Protein AF-A0A164FRH5-F1 (afdb_monomer_lite)

Secondary structure (DSSP, 8-state):
---EEEEEEEESSPPPHHHHHHHHHHHHHHHHHH-TT-EEEEEEEGGGTEEEEEEES-SSSSSPPEEEEEEEEHHHHHHHHHHHHHHHHHHHTSS---

Structure (mmCIF, N/CA/C/O backbone):
data_AF-A0A164FRH5-F1
#
_entry.id   AF-A0A164FRH5-F1
#
loop_
_atom_site.group_PDB
_atom_site.id
_atom_site.type_symbol
_atom_site.label_atom_id
_atom_site.label_alt_id
_atom_site.label_comp_id
_atom_site.label_asym_id
_atom_site.label_entity_id
_atom_site.label_seq_id
_atom_site.pdbx_PDB_ins_code
_atom_site.Cartn_x
_atom_site.Cartn_y
_atom_site.Cartn_z
_atom_site.occupancy
_atom_site.B_iso_or_equiv
_atom_site.auth_seq_id
_atom_site.auth_comp_id
_atom_site.auth_asym_id
_atom_site.auth_atom_id
_atom_site.pdbx_PDB_model_num
ATOM 1 N N . ASP A 1 1 ? -5.640 19.553 -15.689 1.00 61.84 1 ASP A N 1
ATOM 2 C CA . ASP A 1 1 ? -5.529 18.086 -15.585 1.00 61.84 1 ASP A CA 1
ATOM 3 C C . ASP A 1 1 ? -5.461 17.643 -14.141 1.00 61.84 1 ASP A C 1
ATOM 5 O O . ASP A 1 1 ? -4.540 18.046 -13.434 1.00 61.84 1 ASP A O 1
ATOM 9 N N . ASP A 1 2 ? -6.421 16.825 -13.715 1.00 75.50 2 ASP A N 1
ATOM 10 C CA . ASP A 1 2 ? -6.362 16.126 -12.433 1.00 75.50 2 ASP A CA 1
ATOM 11 C C . ASP A 1 2 ? -5.344 14.988 -12.515 1.00 75.50 2 ASP A C 1
ATOM 13 O O . ASP A 1 2 ? -5.474 14.068 -13.318 1.00 75.50 2 ASP A O 1
ATOM 17 N N . ARG A 1 3 ? -4.305 15.064 -11.682 1.00 81.25 3 ARG A N 1
ATOM 18 C CA . ARG A 1 3 ? -3.221 14.066 -11.622 1.00 81.25 3 ARG A CA 1
ATOM 19 C C . ARG A 1 3 ? -3.227 13.256 -10.330 1.00 81.25 3 ARG A C 1
ATOM 21 O O . ARG A 1 3 ? -2.349 12.427 -10.125 1.00 81.25 3 ARG A O 1
ATOM 28 N N . ASN A 1 4 ? -4.198 13.512 -9.456 1.00 86.19 4 ASN A N 1
ATOM 29 C CA . ASN A 1 4 ? -4.345 12.837 -8.175 1.00 86.19 4 ASN A CA 1
ATOM 30 C C . ASN A 1 4 ? -5.403 11.744 -8.306 1.00 86.19 4 ASN A C 1
ATOM 32 O O . ASN A 1 4 ? -6.574 12.031 -8.536 1.00 86.19 4 ASN A O 1
ATOM 36 N N . VAL A 1 5 ? -4.992 10.495 -8.131 1.00 89.62 5 VAL A N 1
ATOM 37 C CA . VAL A 1 5 ? -5.876 9.330 -8.119 1.00 89.62 5 VAL A CA 1
ATOM 38 C C . VAL A 1 5 ? -5.968 8.813 -6.692 1.00 89.62 5 VAL A C 1
ATOM 40 O O . VAL A 1 5 ? -4.949 8.668 -6.017 1.00 89.62 5 VAL A O 1
ATOM 43 N N . GLN A 1 6 ? -7.178 8.504 -6.229 1.00 92.25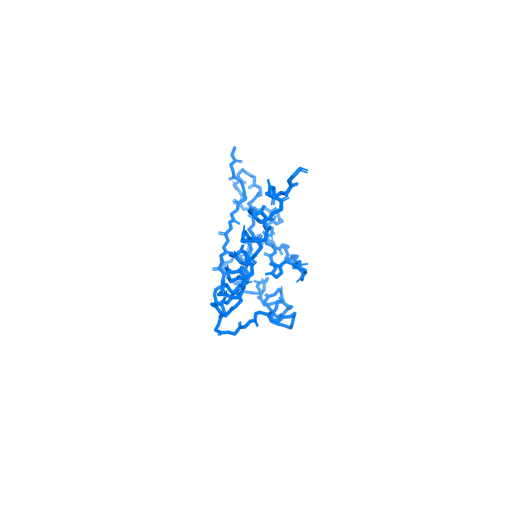 6 GLN A N 1
ATOM 44 C CA . GLN A 1 6 ? -7.395 7.917 -4.911 1.00 92.25 6 GLN A CA 1
ATOM 45 C C . GLN A 1 6 ? -7.890 6.476 -5.030 1.00 92.25 6 GLN A C 1
ATOM 47 O O . GLN A 1 6 ? -8.907 6.206 -5.664 1.00 92.25 6 GLN A O 1
ATOM 52 N N . LEU A 1 7 ? -7.185 5.553 -4.379 1.00 93.19 7 LEU A N 1
ATOM 53 C CA . LEU A 1 7 ? -7.617 4.177 -4.172 1.00 93.19 7 LEU A CA 1
ATOM 54 C C . LEU A 1 7 ? -7.926 3.957 -2.697 1.00 93.19 7 LEU A C 1
ATOM 56 O O . LEU A 1 7 ? -7.209 4.431 -1.817 1.00 93.19 7 LEU A O 1
ATOM 60 N N . VAL A 1 8 ? -8.978 3.190 -2.428 1.00 91.44 8 VAL A N 1
ATOM 61 C CA . VAL A 1 8 ? -9.361 2.797 -1.072 1.00 91.44 8 VAL A CA 1
ATOM 62 C C . VAL A 1 8 ? -9.266 1.285 -0.967 1.00 91.44 8 VAL A C 1
ATOM 64 O O . VAL A 1 8 ? -9.984 0.559 -1.651 1.00 91.44 8 VAL A O 1
ATOM 67 N N . VAL A 1 9 ? -8.374 0.812 -0.102 1.00 90.69 9 VAL A N 1
ATOM 68 C CA . VAL A 1 9 ? -8.191 -0.611 0.180 1.00 90.69 9 VAL A CA 1
ATOM 69 C C . VAL A 1 9 ? -8.987 -0.964 1.420 1.00 90.69 9 VAL A C 1
ATOM 71 O O . VAL A 1 9 ? -8.819 -0.351 2.476 1.00 90.69 9 VAL A O 1
ATOM 74 N N . LEU A 1 10 ? -9.844 -1.973 1.282 1.00 90.00 10 LEU A N 1
ATOM 75 C CA . LEU A 1 10 ? -10.652 -2.481 2.376 1.00 90.00 10 LEU A CA 1
ATOM 76 C C . LEU A 1 10 ? -9.990 -3.665 3.056 1.00 90.00 10 LEU A C 1
ATOM 78 O O . LEU A 1 10 ? -9.893 -4.756 2.502 1.00 90.00 10 LEU A O 1
ATOM 82 N N . CYS A 1 11 ? -9.556 -3.429 4.284 1.00 87.56 11 CYS A N 1
ATOM 83 C CA . CYS A 1 11 ? -9.020 -4.427 5.183 1.00 87.56 11 CYS A CA 1
ATOM 84 C C . CYS A 1 11 ? -10.162 -5.089 5.968 1.00 87.56 11 CYS A C 1
ATOM 86 O O . CYS A 1 11 ? -11.120 -4.432 6.387 1.00 87.56 11 CYS A O 1
ATOM 88 N N . SER A 1 12 ? -10.043 -6.396 6.201 1.00 86.25 12 SER A N 1
ATOM 89 C CA . SER A 1 12 ? -10.962 -7.156 7.060 1.00 86.25 12 SER A CA 1
ATOM 90 C C . SER A 1 12 ? -10.862 -6.755 8.536 1.00 86.25 12 SER A C 1
ATOM 92 O O . SER A 1 12 ? -11.831 -6.886 9.276 1.00 86.25 12 SER A O 1
ATOM 94 N N . GLN A 1 13 ? -9.706 -6.238 8.954 1.00 84.19 13 GLN A N 1
ATOM 95 C CA . GLN A 1 13 ? -9.429 -5.712 10.291 1.00 84.19 13 GLN A CA 1
ATOM 96 C C . GLN A 1 13 ? -8.951 -4.255 10.206 1.00 84.19 13 GLN A C 1
ATOM 98 O O . GLN A 1 13 ? -8.486 -3.840 9.138 1.00 84.19 13 GLN A O 1
ATOM 103 N N . PRO A 1 14 ? -9.029 -3.479 11.306 1.00 83.75 14 PRO A N 1
ATOM 104 C CA . PRO A 1 14 ? -8.480 -2.130 11.364 1.00 83.75 14 PRO A CA 1
ATOM 105 C C . PRO A 1 14 ? -7.023 -2.091 10.879 1.00 83.75 14 PRO A C 1
ATOM 107 O O . PRO A 1 14 ? -6.209 -2.904 11.328 1.00 83.75 14 PRO A O 1
ATOM 110 N N . PRO A 1 15 ? -6.676 -1.184 9.948 1.00 84.69 15 PRO A N 1
ATOM 111 C CA . PRO A 1 15 ? -5.319 -1.104 9.436 1.00 84.69 15 PRO A CA 1
ATOM 112 C C . PRO A 1 15 ? -4.357 -0.725 10.564 1.00 84.69 15 PRO A C 1
ATOM 114 O O . PRO A 1 15 ? -4.571 0.240 11.294 1.00 84.69 15 PRO A O 1
ATOM 117 N N . THR A 1 16 ? -3.280 -1.493 10.700 1.00 88.81 16 THR A N 1
ATOM 118 C CA . THR A 1 16 ? -2.223 -1.234 11.682 1.00 88.81 16 THR A CA 1
ATOM 119 C C . THR A 1 16 ? -1.021 -0.573 11.016 1.00 88.81 16 THR A C 1
ATOM 121 O O . THR A 1 16 ? -0.781 -0.741 9.817 1.00 88.81 16 THR A O 1
ATOM 124 N N . TYR A 1 17 ? -0.197 0.120 11.806 1.00 88.56 17 TYR A N 1
ATOM 125 C CA . TYR A 1 17 ? 1.074 0.678 11.328 1.00 88.56 17 TYR A CA 1
ATOM 126 C C . TYR A 1 17 ? 1.974 -0.391 10.680 1.00 88.56 17 TYR A C 1
ATOM 128 O O . TYR A 1 17 ? 2.635 -0.140 9.674 1.00 88.56 17 TYR A O 1
ATOM 136 N N . GLN A 1 18 ? 1.951 -1.613 11.221 1.00 89.62 18 GLN A N 1
ATOM 137 C CA . GLN A 1 18 ? 2.693 -2.751 10.677 1.00 89.62 18 GLN A CA 1
ATOM 138 C C . GLN A 1 18 ? 2.200 -3.145 9.281 1.00 89.62 18 GLN A C 1
ATOM 140 O O . GLN A 1 18 ? 3.014 -3.380 8.388 1.00 89.62 18 GLN A O 1
ATOM 145 N N . LEU A 1 19 ? 0.879 -3.173 9.067 1.00 89.31 19 LEU A N 1
ATOM 146 C CA . LEU A 1 19 ? 0.306 -3.443 7.750 1.00 89.31 19 LEU A CA 1
ATOM 147 C C . LEU A 1 19 ? 0.703 -2.356 6.747 1.00 89.31 19 LEU A C 1
ATOM 149 O O . LEU A 1 19 ? 1.155 -2.685 5.654 1.00 89.31 19 LEU A O 1
ATOM 153 N N . LEU A 1 20 ? 0.605 -1.081 7.136 1.00 90.56 20 LEU A N 1
ATOM 154 C CA . LEU A 1 20 ? 0.995 0.049 6.289 1.00 90.56 20 LEU A CA 1
ATOM 155 C C . LEU A 1 20 ? 2.466 -0.050 5.861 1.00 90.56 20 LEU A C 1
ATOM 157 O O . LEU A 1 20 ? 2.781 0.050 4.677 1.00 90.56 20 LEU A O 1
ATOM 161 N N . ARG A 1 21 ? 3.362 -0.319 6.819 1.00 90.81 21 ARG A N 1
ATOM 162 C CA . ARG A 1 21 ? 4.793 -0.504 6.559 1.00 90.81 21 ARG A CA 1
ATOM 163 C C . ARG A 1 21 ? 5.048 -1.681 5.619 1.00 90.81 21 ARG A C 1
ATOM 165 O O . ARG A 1 21 ? 5.839 -1.554 4.689 1.00 90.81 21 ARG A O 1
ATOM 172 N N . ARG A 1 22 ? 4.369 -2.813 5.833 1.00 91.81 22 ARG A N 1
ATOM 173 C CA . ARG A 1 22 ? 4.505 -4.001 4.979 1.00 91.81 22 ARG A CA 1
ATOM 174 C C . ARG A 1 22 ? 4.048 -3.720 3.550 1.00 91.81 22 ARG A C 1
ATOM 176 O O . ARG A 1 22 ? 4.736 -4.099 2.608 1.00 91.81 22 ARG A O 1
ATOM 183 N N . VAL A 1 23 ? 2.920 -3.030 3.393 1.00 91.06 23 VAL A N 1
ATOM 184 C CA . VAL A 1 23 ? 2.394 -2.619 2.086 1.00 91.06 23 VAL A CA 1
ATOM 185 C C . VAL A 1 23 ? 3.375 -1.687 1.382 1.00 91.06 23 VAL A C 1
ATOM 187 O O . VAL A 1 23 ? 3.677 -1.903 0.214 1.00 91.06 23 VAL A O 1
ATOM 190 N N . ALA A 1 24 ? 3.942 -0.712 2.089 1.00 90.69 24 ALA A N 1
ATOM 191 C CA . ALA A 1 24 ? 4.906 0.221 1.514 1.00 90.69 24 ALA A CA 1
ATOM 192 C C . ALA A 1 24 ? 6.229 -0.426 1.088 1.00 90.69 24 ALA A C 1
ATOM 194 O O . ALA A 1 24 ? 6.848 0.032 0.137 1.00 90.69 24 ALA A O 1
ATOM 195 N N . GLN A 1 25 ? 6.652 -1.496 1.762 1.00 91.94 25 GLN A N 1
ATOM 196 C CA . GLN A 1 25 ? 7.826 -2.275 1.362 1.00 91.94 25 GLN A CA 1
ATOM 197 C C . GLN A 1 25 ? 7.530 -3.209 0.181 1.00 91.94 25 GLN A C 1
ATOM 199 O O . GLN A 1 25 ? 8.379 -3.386 -0.687 1.00 91.94 25 GLN A O 1
ATOM 204 N N . ALA A 1 26 ? 6.334 -3.802 0.134 1.00 91.69 26 ALA A N 1
ATOM 205 C CA . ALA A 1 26 ? 5.958 -4.759 -0.905 1.00 91.69 26 ALA A CA 1
ATOM 206 C C . ALA A 1 26 ? 5.538 -4.088 -2.223 1.00 91.69 26 ALA A C 1
ATOM 208 O O . ALA A 1 26 ? 5.827 -4.611 -3.297 1.00 91.69 26 ALA A O 1
ATOM 209 N N . LEU A 1 27 ? 4.873 -2.930 -2.158 1.00 91.19 27 LE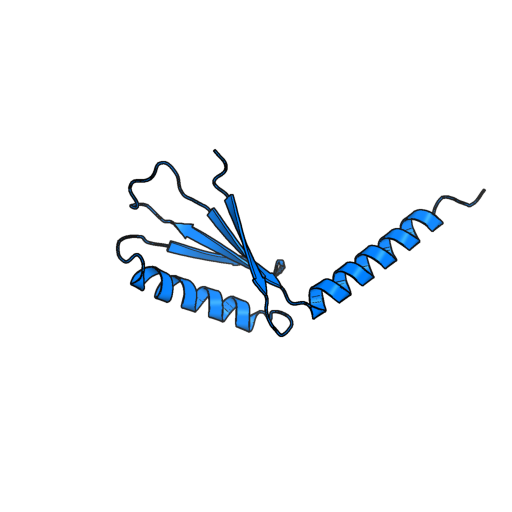U A N 1
ATOM 210 C CA . LEU A 1 27 ? 4.359 -2.224 -3.335 1.00 91.19 27 LEU A CA 1
ATOM 211 C C . LEU A 1 27 ? 5.440 -1.916 -4.381 1.00 91.19 27 LEU A C 1
ATOM 213 O O . LEU A 1 27 ? 5.225 -2.292 -5.530 1.00 91.19 27 LEU A O 1
ATOM 217 N N . PRO A 1 28 ? 6.599 -1.316 -4.042 1.00 90.00 28 PRO A N 1
ATOM 218 C CA . PRO A 1 28 ? 7.665 -1.073 -5.013 1.00 90.00 28 PRO A CA 1
ATOM 219 C C . PRO A 1 28 ? 8.130 -2.350 -5.721 1.00 90.00 28 PRO A C 1
ATOM 221 O O . PRO A 1 28 ? 8.360 -2.336 -6.927 1.00 90.00 28 PRO A O 1
ATOM 224 N N . VAL A 1 29 ? 8.224 -3.462 -4.983 1.00 91.25 29 VAL A N 1
ATOM 225 C CA . VAL A 1 29 ? 8.655 -4.765 -5.514 1.00 91.25 29 VAL A CA 1
ATOM 226 C C . VAL A 1 29 ? 7.616 -5.338 -6.475 1.00 91.25 29 VAL A C 1
ATOM 228 O O . VAL A 1 29 ? 7.966 -5.878 -7.515 1.00 91.25 29 VAL A O 1
ATOM 231 N N . HIS A 1 30 ? 6.326 -5.214 -6.164 1.00 91.50 30 HIS A N 1
ATOM 232 C CA . HIS A 1 30 ? 5.273 -5.659 -7.078 1.00 91.50 30 HIS A CA 1
ATOM 233 C C . HIS A 1 30 ? 5.169 -4.753 -8.312 1.00 91.50 30 HIS A C 1
ATOM 235 O O . HIS A 1 30 ? 4.943 -5.244 -9.418 1.00 91.50 30 HIS A O 1
ATOM 241 N N . LEU A 1 31 ? 5.365 -3.443 -8.137 1.00 89.44 31 LEU A N 1
ATOM 242 C CA . LEU A 1 31 ? 5.336 -2.468 -9.225 1.00 89.44 31 LEU A CA 1
ATOM 243 C C . LEU A 1 31 ? 6.499 -2.657 -10.206 1.00 89.44 31 LEU A C 1
ATOM 245 O O . LEU A 1 31 ? 6.290 -2.523 -11.409 1.00 89.44 31 LEU A O 1
ATOM 249 N N . SER A 1 32 ? 7.690 -3.039 -9.733 1.00 87.75 32 SER A N 1
ATOM 250 C CA . SER A 1 32 ? 8.832 -3.307 -10.616 1.00 87.75 32 SER A CA 1
ATOM 251 C C . SER A 1 32 ? 8.641 -4.544 -11.500 1.00 87.75 32 SER A C 1
ATOM 253 O O . SER A 1 32 ? 9.234 -4.619 -12.571 1.00 87.75 32 SER A O 1
ATOM 255 N N . ILE A 1 33 ? 7.787 -5.494 -11.105 1.00 90.69 33 ILE A N 1
ATOM 256 C CA . ILE A 1 33 ? 7.454 -6.669 -11.927 1.00 90.69 33 ILE A CA 1
ATOM 257 C C . ILE A 1 33 ? 6.534 -6.276 -13.089 1.00 90.69 33 ILE A C 1
ATOM 259 O O . ILE A 1 33 ? 6.726 -6.733 -14.213 1.00 90.69 33 ILE A O 1
ATOM 263 N N . VAL A 1 34 ? 5.530 -5.432 -12.828 1.00 88.31 34 VAL A N 1
ATOM 264 C CA . VAL A 1 34 ? 4.535 -5.028 -13.840 1.00 88.31 34 VAL A CA 1
ATOM 265 C C . VAL A 1 34 ? 5.015 -3.879 -14.727 1.00 88.31 34 VAL A C 1
ATOM 267 O O . VAL A 1 34 ? 4.562 -3.750 -15.861 1.00 88.31 34 VAL A O 1
ATOM 270 N N . ALA A 1 35 ? 5.928 -3.051 -14.221 1.00 85.31 35 ALA A N 1
ATOM 271 C CA . ALA A 1 35 ? 6.470 -1.891 -14.914 1.00 85.31 35 ALA A CA 1
ATOM 272 C C . ALA A 1 35 ? 7.968 -1.708 -14.588 1.00 85.31 35 ALA A C 1
ATOM 274 O O . ALA A 1 35 ? 8.345 -0.760 -13.899 1.00 85.31 35 ALA A O 1
ATOM 275 N N . PRO A 1 36 ? 8.846 -2.594 -15.095 1.00 83.12 36 PRO A N 1
ATOM 276 C CA . PRO A 1 36 ? 10.276 -2.601 -14.760 1.00 83.12 36 PRO A CA 1
ATOM 277 C C . PRO A 1 36 ? 11.039 -1.365 -15.248 1.00 83.12 36 PRO A C 1
ATOM 279 O O . PRO A 1 36 ? 12.093 -1.037 -14.713 1.00 83.12 36 PRO A O 1
ATOM 282 N N . SER A 1 37 ? 10.523 -0.673 -16.264 1.00 82.25 37 SER A N 1
ATOM 283 C CA . SER A 1 37 ? 11.116 0.547 -16.821 1.00 82.25 37 SER A CA 1
ATOM 284 C C . SER A 1 37 ? 10.751 1.814 -16.047 1.00 82.25 37 SER A C 1
ATOM 286 O O . SER A 1 37 ? 11.241 2.889 -16.382 1.00 82.25 37 SER A O 1
ATOM 288 N N . ILE A 1 38 ? 9.866 1.714 -15.051 1.00 80.94 38 ILE A N 1
ATOM 289 C CA . ILE A 1 38 ? 9.357 2.855 -14.297 1.00 80.94 38 ILE A CA 1
ATOM 290 C C . ILE A 1 38 ? 9.837 2.736 -12.856 1.00 80.94 38 ILE A C 1
ATOM 292 O O . ILE A 1 38 ? 9.573 1.749 -12.172 1.00 80.94 38 ILE A O 1
ATOM 296 N N . THR A 1 39 ? 10.504 3.779 -12.368 1.00 82.94 39 THR A N 1
ATOM 297 C CA . THR A 1 39 ? 10.832 3.871 -10.945 1.00 82.94 39 THR A CA 1
ATOM 298 C C . THR A 1 39 ? 9.636 4.453 -10.204 1.00 82.94 39 THR A C 1
ATOM 300 O O . THR A 1 39 ? 9.059 5.451 -10.631 1.00 82.94 39 THR A O 1
ATOM 303 N N . PHE A 1 40 ? 9.245 3.844 -9.088 1.00 86.44 40 PHE A N 1
ATOM 304 C CA . PHE A 1 40 ? 8.181 4.359 -8.229 1.00 86.44 40 PHE A CA 1
ATOM 305 C C . PHE A 1 40 ? 8.754 4.731 -6.866 1.00 86.44 40 PHE A C 1
ATOM 307 O O . PHE A 1 40 ? 9.423 3.923 -6.224 1.00 86.44 40 PHE A O 1
ATOM 314 N N . ASN A 1 41 ? 8.463 5.947 -6.414 1.00 87.94 41 ASN A N 1
ATOM 315 C CA . ASN A 1 41 ? 8.687 6.375 -5.045 1.00 87.94 41 ASN A CA 1
ATOM 316 C C . ASN A 1 41 ? 7.427 6.103 -4.219 1.00 87.94 41 ASN A C 1
ATOM 318 O O . ASN A 1 41 ? 6.318 6.457 -4.629 1.00 87.94 41 ASN A O 1
ATOM 322 N N . VAL A 1 42 ? 7.600 5.482 -3.056 1.00 91.31 42 VAL A N 1
ATOM 323 C CA . VAL A 1 42 ? 6.501 5.118 -2.160 1.00 91.31 42 VAL A CA 1
ATOM 324 C C . VAL A 1 42 ? 6.732 5.763 -0.801 1.00 91.31 42 VAL A C 1
ATOM 326 O O . VAL A 1 42 ? 7.699 5.459 -0.108 1.00 91.31 42 VAL A O 1
ATOM 329 N N . GLU A 1 43 ? 5.821 6.649 -0.416 1.00 91.38 43 GLU A N 1
ATOM 330 C CA . GLU A 1 43 ? 5.820 7.360 0.863 1.00 91.38 43 GLU A CA 1
ATOM 331 C C . GLU A 1 43 ? 4.655 6.866 1.729 1.00 91.38 43 GLU A C 1
ATOM 333 O O . GLU A 1 43 ? 3.59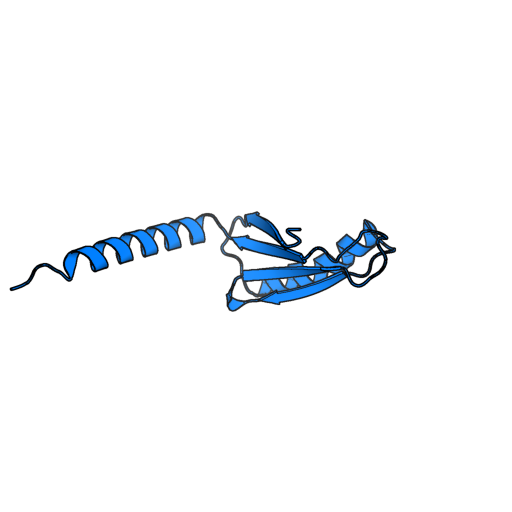0 6.516 1.220 1.00 91.38 43 GLU A O 1
ATOM 338 N N . THR A 1 44 ? 4.830 6.845 3.051 1.00 91.75 44 THR A N 1
ATOM 339 C CA . THR A 1 44 ? 3.765 6.445 3.985 1.00 91.75 44 THR A CA 1
ATOM 340 C C . THR A 1 44 ? 3.384 7.579 4.914 1.00 91.75 44 THR A C 1
ATOM 342 O O . THR A 1 44 ? 4.243 8.260 5.466 1.00 91.75 44 THR A O 1
ATOM 345 N N . PHE A 1 45 ? 2.081 7.733 5.122 1.00 91.44 45 PHE A N 1
ATOM 346 C CA . PHE A 1 45 ? 1.480 8.704 6.026 1.00 91.44 45 PHE A CA 1
ATOM 347 C C . PHE A 1 45 ? 0.711 7.938 7.106 1.00 91.44 45 PHE A C 1
ATOM 349 O O . PHE A 1 45 ? -0.478 7.650 6.941 1.00 91.44 45 PHE A O 1
ATOM 356 N N . PRO A 1 46 ? 1.379 7.552 8.207 1.00 85.94 46 PRO A N 1
ATOM 357 C CA . PRO A 1 46 ? 0.784 6.686 9.220 1.00 85.94 46 PRO A CA 1
ATOM 358 C C . PRO A 1 46 ? -0.384 7.324 9.967 1.00 85.94 46 PRO A C 1
ATOM 360 O O . PRO A 1 46 ? -1.336 6.621 10.286 1.00 85.94 46 PRO A O 1
ATOM 363 N N . ASN A 1 47 ? -0.352 8.643 10.167 1.00 85.81 47 ASN A N 1
ATOM 364 C CA . ASN A 1 47 ? -1.436 9.384 10.820 1.00 85.81 47 ASN A CA 1
ATOM 365 C C . ASN A 1 47 ? -2.750 9.329 10.024 1.00 85.81 47 ASN A C 1
ATOM 367 O O . ASN A 1 47 ? -3.823 9.412 10.608 1.00 85.81 47 ASN A O 1
ATOM 371 N N . GLU A 1 48 ? -2.665 9.165 8.701 1.00 85.62 48 GLU A N 1
ATOM 372 C CA . GLU A 1 48 ? -3.823 9.083 7.803 1.00 85.62 48 GLU A CA 1
ATOM 373 C C . GLU A 1 48 ? -4.105 7.651 7.319 1.00 85.62 48 GLU A C 1
ATOM 375 O O . GLU A 1 48 ? -5.025 7.448 6.530 1.00 85.62 48 GLU A O 1
ATOM 380 N N . ALA A 1 49 ? -3.311 6.658 7.743 1.00 89.25 49 ALA A N 1
ATOM 381 C CA . ALA A 1 49 ? -3.326 5.296 7.198 1.00 89.25 49 ALA A CA 1
ATOM 382 C C . ALA A 1 49 ? -3.238 5.263 5.654 1.00 89.25 49 ALA A C 1
ATOM 384 O O . ALA A 1 49 ? -3.944 4.511 4.976 1.00 89.25 49 ALA A O 1
ATOM 385 N N . VAL A 1 50 ? -2.357 6.097 5.093 1.00 92.62 50 VAL A N 1
ATOM 386 C CA . VAL A 1 50 ? -2.213 6.297 3.645 1.00 92.62 50 VAL A CA 1
ATOM 387 C C . VAL A 1 50 ? -0.830 5.881 3.157 1.00 92.62 50 VAL A C 1
ATOM 389 O O . VAL A 1 50 ? 0.183 6.127 3.812 1.00 92.62 50 VAL A O 1
ATOM 392 N N . VAL A 1 51 ? -0.788 5.311 1.956 1.00 93.62 51 VAL A N 1
ATOM 393 C CA . VAL A 1 51 ? 0.424 5.114 1.160 1.00 93.62 51 VAL A CA 1
ATOM 394 C C . VAL A 1 51 ? 0.317 5.962 -0.103 1.00 93.62 51 VAL A C 1
ATOM 396 O O . VAL A 1 51 ? -0.683 5.899 -0.809 1.00 93.62 51 VAL A O 1
ATOM 399 N N . MET A 1 52 ? 1.332 6.767 -0.388 1.00 91.88 52 MET A N 1
ATOM 400 C CA . MET A 1 52 ? 1.411 7.584 -1.593 1.00 91.88 52 MET A CA 1
ATOM 401 C C . MET A 1 52 ? 2.411 6.962 -2.555 1.00 91.88 52 MET A C 1
ATOM 403 O O . MET A 1 52 ? 3.564 6.745 -2.192 1.00 91.88 52 MET A O 1
ATOM 407 N N . VAL A 1 53 ? 1.979 6.701 -3.783 1.00 91.44 53 VAL A N 1
ATOM 408 C CA . VAL A 1 53 ? 2.830 6.186 -4.854 1.00 91.44 53 VAL A CA 1
ATOM 409 C C . VAL A 1 53 ? 2.992 7.282 -5.896 1.00 91.44 53 VAL A C 1
ATOM 411 O O . VAL A 1 53 ? 2.009 7.812 -6.415 1.00 91.44 53 VAL A O 1
ATOM 414 N N . LYS A 1 54 ? 4.241 7.634 -6.186 1.00 87.75 54 LYS A N 1
ATOM 415 C CA . LYS A 1 54 ? 4.615 8.624 -7.197 1.00 87.75 54 LYS A CA 1
ATOM 416 C C . LYS A 1 54 ? 5.525 7.941 -8.199 1.00 87.75 54 LYS A C 1
ATOM 418 O O . LYS A 1 54 ? 6.460 7.251 -7.800 1.00 87.75 54 LYS A O 1
ATOM 423 N N . SER A 1 55 ? 5.281 8.120 -9.487 1.00 81.38 55 SER A N 1
ATOM 424 C CA . SER A 1 55 ? 6.263 7.692 -10.478 1.00 81.38 55 SER A CA 1
ATOM 425 C C . SER A 1 55 ? 7.422 8.692 -10.529 1.00 81.38 55 SER A C 1
ATOM 427 O O . SER A 1 55 ? 7.210 9.898 -10.456 1.00 81.38 55 SER A O 1
ATOM 429 N N . VAL A 1 56 ? 8.649 8.188 -10.613 1.00 71.62 56 VAL A N 1
ATOM 430 C CA . VAL A 1 56 ? 9.882 8.958 -10.770 1.00 71.62 56 VAL A CA 1
ATOM 431 C C . VAL A 1 56 ? 10.344 8.735 -12.205 1.00 71.62 56 VAL A C 1
ATOM 433 O O . VAL A 1 56 ? 10.969 7.716 -12.457 1.00 71.62 56 VAL A O 1
ATOM 436 N N . GLN A 1 57 ? 9.995 9.654 -13.116 1.00 62.44 57 GLN A N 1
ATOM 437 C CA . GLN A 1 57 ? 10.460 9.767 -14.515 1.00 62.44 57 GLN A CA 1
ATOM 438 C C . GLN A 1 57 ? 10.466 8.490 -15.398 1.00 62.44 57 GLN A C 1
ATOM 440 O O . GLN A 1 57 ? 11.024 7.452 -15.069 1.00 62.44 57 GLN A O 1
ATOM 445 N N . GLY A 1 58 ? 9.949 8.603 -16.631 1.00 52.53 58 GLY A N 1
ATOM 446 C CA . GLY A 1 58 ? 10.317 7.677 -17.723 1.00 52.53 58 GLY A CA 1
ATOM 447 C C . GLY A 1 58 ? 9.195 6.868 -18.378 1.00 52.53 58 GLY A C 1
ATOM 448 O O . GLY A 1 58 ? 9.479 5.944 -19.129 1.00 52.53 58 GLY A O 1
ATOM 449 N N . HIS A 1 59 ? 7.926 7.203 -18.147 1.00 55.78 59 HIS A N 1
ATOM 450 C CA . HIS A 1 59 ? 6.783 6.497 -18.749 1.00 55.78 59 HIS A CA 1
ATOM 451 C C . HIS A 1 59 ? 6.231 7.157 -20.025 1.00 55.78 59 HIS A C 1
ATOM 453 O O . HIS A 1 59 ? 5.231 6.699 -20.568 1.00 55.78 59 HIS A O 1
ATOM 459 N N . GLY A 1 60 ? 6.873 8.220 -20.528 1.00 52.34 60 GLY A N 1
ATOM 460 C CA . GLY A 1 60 ? 6.517 8.859 -21.806 1.00 52.34 60 GLY A CA 1
ATOM 461 C C . GLY A 1 60 ? 5.169 9.594 -21.825 1.00 52.34 60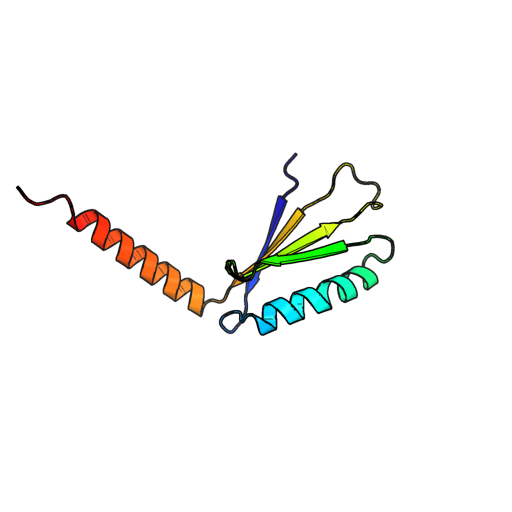 GLY A C 1
ATOM 462 O O . GLY A 1 60 ? 4.790 10.134 -22.861 1.00 52.34 60 GLY A O 1
ATOM 463 N N . LEU A 1 61 ? 4.454 9.644 -20.697 1.00 58.59 61 LEU A N 1
ATOM 464 C CA . LEU A 1 61 ? 3.200 10.377 -20.532 1.00 58.59 61 LEU A CA 1
ATOM 465 C C . LEU A 1 61 ? 3.473 11.763 -19.934 1.00 58.59 61 LEU A C 1
ATOM 467 O O . LEU A 1 61 ? 4.350 11.933 -19.087 1.00 58.59 61 LEU A O 1
ATOM 471 N N . ALA A 1 62 ? 2.726 12.768 -20.391 1.00 52.16 62 ALA A N 1
ATOM 472 C CA . ALA A 1 62 ? 2.876 14.143 -19.932 1.00 52.16 62 ALA A CA 1
ATOM 473 C C . ALA A 1 62 ? 2.327 14.318 -18.504 1.00 52.16 62 ALA A C 1
ATOM 475 O O . ALA A 1 62 ? 1.149 14.608 -18.305 1.00 52.16 62 ALA A O 1
ATOM 476 N N . GLY A 1 63 ? 3.213 14.205 -17.514 1.00 61.50 63 GLY A N 1
ATOM 477 C CA . GLY A 1 63 ? 2.952 14.568 -16.123 1.00 61.50 63 GLY A CA 1
ATOM 478 C C . GLY A 1 63 ? 2.851 13.374 -15.180 1.00 61.50 63 GLY A C 1
ATOM 479 O O . GLY A 1 63 ? 2.176 12.391 -15.466 1.00 61.50 63 GLY A O 1
ATOM 480 N N . ASP A 1 64 ? 3.507 13.498 -14.029 1.00 73.06 64 ASP A N 1
ATOM 481 C CA . ASP A 1 64 ? 3.522 12.462 -13.001 1.00 73.06 64 ASP A CA 1
ATOM 482 C C . ASP A 1 64 ? 2.126 12.304 -12.370 1.00 73.06 64 ASP A C 1
ATOM 484 O O . ASP A 1 64 ? 1.522 13.283 -11.916 1.00 73.06 64 ASP A O 1
ATOM 488 N N . ILE A 1 65 ? 1.610 11.071 -12.340 1.00 80.56 65 ILE A N 1
ATOM 489 C CA . ILE A 1 65 ? 0.368 10.720 -11.637 1.00 80.56 65 ILE A CA 1
ATOM 490 C C . ILE A 1 65 ? 0.700 10.416 -10.174 1.00 80.56 65 ILE A C 1
ATOM 492 O O . ILE A 1 65 ? 1.580 9.605 -9.872 1.00 80.56 65 ILE A O 1
ATOM 496 N N . LEU A 1 66 ? -0.036 11.054 -9.267 1.00 87.25 66 LEU A N 1
ATOM 497 C CA . LEU A 1 66 ? 0.036 10.830 -7.832 1.00 87.25 66 LEU A CA 1
ATOM 498 C C . LEU A 1 66 ? -1.067 9.862 -7.414 1.00 87.25 66 LEU A C 1
ATOM 500 O O . LEU A 1 66 ? -2.248 10.143 -7.616 1.00 87.25 66 LEU A O 1
ATOM 504 N N . VAL A 1 67 ? -0.705 8.738 -6.805 1.00 91.12 67 VAL A N 1
ATOM 505 C CA . VAL A 1 67 ? -1.675 7.725 -6.382 1.00 91.12 67 VAL A CA 1
ATOM 506 C C . VAL A 1 67 ? -1.723 7.652 -4.859 1.00 91.12 67 VAL A C 1
ATOM 508 O O . VAL A 1 67 ? -0.793 7.159 -4.220 1.00 91.12 67 VAL A O 1
ATOM 511 N N . LYS A 1 68 ? -2.829 8.117 -4.271 1.00 93.06 68 LYS A N 1
ATOM 512 C CA . LYS A 1 68 ? -3.110 8.036 -2.833 1.00 93.06 68 LYS A CA 1
ATOM 513 C C . LYS A 1 68 ? -3.872 6.748 -2.536 1.00 93.06 68 LYS A C 1
ATOM 515 O O . LYS A 1 68 ? -5.029 6.607 -2.916 1.00 93.06 68 LYS A O 1
ATOM 520 N N . VAL A 1 69 ? -3.248 5.822 -1.821 1.00 94.25 69 VAL A N 1
ATOM 521 C CA . VAL A 1 69 ? -3.855 4.567 -1.370 1.00 94.25 69 VAL A CA 1
ATOM 522 C C . VAL A 1 69 ? -4.229 4.698 0.104 1.00 94.25 69 VAL A C 1
ATOM 524 O O . VAL A 1 69 ? -3.364 4.688 0.974 1.00 94.25 69 VAL A O 1
ATOM 527 N N . SER A 1 70 ? -5.518 4.826 0.397 1.00 92.38 70 SER A N 1
ATOM 528 C CA . SER A 1 70 ? -6.052 4.867 1.760 1.00 92.38 70 SER A CA 1
ATOM 529 C C . SER A 1 70 ? -6.423 3.462 2.222 1.00 92.38 70 SER A C 1
ATOM 531 O O . SER A 1 70 ? -7.236 2.796 1.581 1.00 92.38 70 SER A O 1
ATOM 533 N N . LEU A 1 71 ? -5.866 3.012 3.346 1.00 90.25 71 LEU A N 1
ATOM 534 C CA . LEU A 1 71 ? -6.268 1.758 3.974 1.00 90.25 71 LEU A CA 1
ATOM 535 C C . LEU A 1 71 ? -7.386 2.044 4.973 1.00 90.25 71 LEU A C 1
ATOM 537 O O . LEU A 1 71 ? -7.269 2.917 5.828 1.00 90.25 71 LEU A O 1
ATOM 541 N N . THR A 1 72 ? -8.480 1.298 4.882 1.00 89.50 72 THR A N 1
ATOM 542 C CA . THR A 1 72 ? -9.613 1.432 5.799 1.00 89.50 72 THR A CA 1
ATOM 543 C C . THR A 1 72 ? -10.244 0.072 6.069 1.00 89.50 72 THR A C 1
ATOM 545 O O . THR A 1 72 ? -9.972 -0.897 5.369 1.00 89.50 72 THR A O 1
ATOM 548 N N . SER A 1 73 ? -11.086 -0.029 7.092 1.00 86.62 73 SER A N 1
ATOM 549 C CA . SER A 1 73 ? -11.838 -1.249 7.400 1.00 86.62 73 SER A CA 1
ATOM 550 C C . SER A 1 73 ? -13.295 -0.909 7.680 1.00 86.62 73 SER A C 1
ATOM 552 O O . SER A 1 73 ? -13.615 0.229 8.026 1.00 86.62 73 SER A O 1
ATOM 554 N N . LEU A 1 74 ? -14.198 -1.882 7.532 1.00 77.12 74 LEU A N 1
ATOM 555 C CA . LEU A 1 74 ? -15.615 -1.668 7.843 1.00 77.12 74 LEU A CA 1
ATOM 556 C C . LEU A 1 74 ? -15.827 -1.291 9.314 1.00 77.12 74 LEU A C 1
ATOM 558 O O . LEU A 1 74 ? -16.641 -0.419 9.586 1.00 77.12 74 LEU A O 1
ATOM 562 N N . VAL A 1 75 ? -15.051 -1.879 10.230 1.00 72.44 75 VAL A N 1
ATOM 563 C CA . VAL A 1 75 ? -15.112 -1.585 11.672 1.00 72.44 75 VAL A CA 1
ATOM 564 C C . VAL A 1 75 ? -14.814 -0.108 11.931 1.00 72.44 75 VAL A C 1
ATOM 56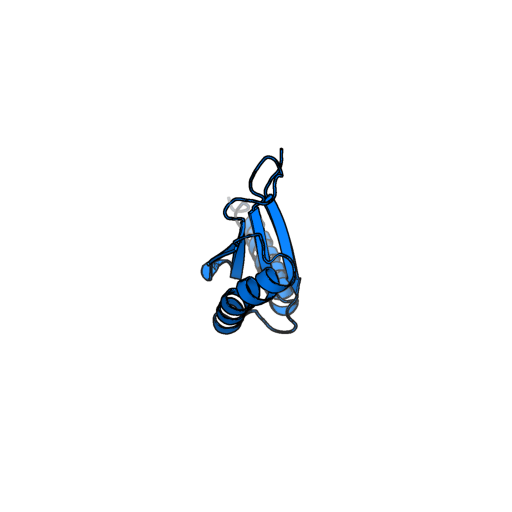6 O O . VAL A 1 75 ? -15.651 0.605 12.473 1.00 72.44 75 VAL A O 1
ATOM 569 N N . VAL A 1 76 ? -13.684 0.375 11.411 1.00 68.38 76 VAL A N 1
ATOM 570 C CA . VAL A 1 76 ? -13.258 1.775 11.558 1.00 68.38 76 VAL A CA 1
ATOM 571 C C . VAL A 1 76 ? -14.253 2.736 10.903 1.00 68.38 76 VAL A C 1
ATOM 573 O O . VAL A 1 76 ? -14.547 3.793 11.456 1.00 68.38 76 VAL A O 1
ATOM 576 N N . ARG A 1 77 ? -14.835 2.363 9.753 1.00 67.25 77 ARG A N 1
ATOM 577 C CA . ARG A 1 77 ? -15.856 3.190 9.092 1.00 67.25 77 ARG A CA 1
ATOM 578 C C . ARG A 1 77 ? -17.146 3.287 9.893 1.00 67.25 77 ARG A C 1
ATOM 580 O O . ARG A 1 77 ? -17.720 4.368 9.938 1.00 67.25 77 ARG A O 1
ATOM 587 N N . VAL A 1 78 ? -17.592 2.201 10.522 1.00 68.44 78 VAL A N 1
ATOM 588 C CA . VAL A 1 78 ? -18.778 2.220 11.390 1.00 68.44 78 VAL A CA 1
ATOM 589 C C . VAL A 1 78 ? -18.521 3.081 12.628 1.00 68.44 78 VAL A C 1
ATOM 591 O O . VAL A 1 78 ? -19.361 3.909 12.966 1.00 68.44 78 VAL A O 1
ATOM 594 N N . GLU A 1 79 ? -17.347 2.966 13.252 1.00 69.69 79 GLU A N 1
ATOM 595 C CA . GLU A 1 79 ? -16.967 3.775 14.418 1.00 69.69 79 GLU A CA 1
ATOM 596 C C . GLU A 1 79 ? -16.851 5.268 14.084 1.00 69.69 79 GLU A C 1
ATOM 598 O O . GLU A 1 79 ? -17.351 6.106 14.830 1.00 69.69 79 GLU A O 1
ATOM 603 N N . GLN A 1 80 ? -16.258 5.625 12.941 1.00 67.31 80 GLN A N 1
ATOM 604 C CA . GLN A 1 80 ? -16.162 7.022 12.503 1.00 67.31 80 GLN A CA 1
ATOM 605 C C . GLN A 1 80 ? -17.500 7.605 12.059 1.00 67.31 80 GLN A C 1
ATOM 607 O O . GLN A 1 80 ? -17.753 8.774 12.338 1.00 67.31 80 GLN A O 1
ATOM 612 N N . LEU A 1 81 ? -18.381 6.820 11.428 1.00 72.00 81 LEU A N 1
ATOM 613 C CA . LEU A 1 81 ? -19.750 7.269 11.156 1.00 72.00 81 LEU A CA 1
ATOM 614 C C . LEU A 1 81 ? -20.529 7.487 12.456 1.00 72.00 81 LEU A C 1
ATOM 616 O O . LEU A 1 81 ? -21.239 8.481 12.576 1.00 72.00 81 LEU A O 1
ATOM 620 N N . ALA A 1 82 ? -20.381 6.587 13.430 1.00 69.19 82 ALA A N 1
ATOM 621 C CA . ALA A 1 82 ? -21.017 6.719 14.735 1.00 69.19 82 ALA A CA 1
ATOM 622 C C . ALA A 1 82 ? -20.483 7.942 15.498 1.00 69.19 82 ALA A C 1
ATOM 624 O O . ALA A 1 82 ? -21.267 8.710 16.052 1.00 69.19 82 ALA A O 1
ATOM 625 N N . ALA A 1 83 ? -19.169 8.178 15.463 1.00 70.69 83 ALA A N 1
ATOM 626 C CA . ALA A 1 83 ? -18.540 9.350 16.063 1.00 70.69 83 ALA A CA 1
ATOM 627 C C . ALA A 1 83 ? -18.960 10.657 15.369 1.00 70.69 83 ALA A C 1
ATOM 629 O O . ALA A 1 83 ? -19.254 11.642 16.043 1.00 70.69 83 ALA A O 1
ATOM 630 N N . ALA A 1 84 ? -19.048 10.668 14.035 1.00 70.69 84 ALA A N 1
ATOM 631 C CA . ALA A 1 84 ? -19.519 11.824 13.275 1.00 70.69 84 ALA A CA 1
ATOM 632 C C . ALA A 1 84 ? -21.004 12.122 13.545 1.00 70.69 84 ALA A C 1
ATOM 634 O O . ALA A 1 84 ? -21.375 13.283 13.712 1.00 70.69 84 ALA A O 1
ATOM 635 N N . ALA A 1 85 ? -21.844 11.088 13.652 1.00 70.50 85 ALA A N 1
ATOM 636 C CA . ALA A 1 85 ? -23.249 11.233 14.020 1.00 70.50 85 ALA A CA 1
ATOM 637 C C . ALA A 1 85 ? -23.412 11.767 15.452 1.00 70.50 85 ALA A C 1
ATOM 639 O O . ALA A 1 85 ? -24.221 12.664 15.670 1.00 70.50 85 ALA A O 1
ATOM 640 N N . ALA A 1 86 ? -22.609 11.281 16.406 1.00 69.56 86 ALA A N 1
ATOM 641 C CA . ALA A 1 86 ? -22.605 11.773 17.783 1.00 69.56 86 ALA A CA 1
ATOM 642 C C . ALA A 1 86 ? -22.117 13.231 17.889 1.00 69.56 86 ALA A C 1
ATOM 644 O O . ALA A 1 86 ? -22.681 14.022 18.641 1.00 69.56 86 ALA A O 1
ATOM 645 N N . ALA A 1 87 ? -21.101 13.620 17.113 1.00 69.62 87 ALA A N 1
ATOM 646 C CA . ALA A 1 87 ? -20.633 15.004 17.056 1.00 69.62 87 ALA A CA 1
ATOM 647 C C . ALA A 1 87 ? -21.693 15.951 16.458 1.00 69.62 87 ALA A C 1
ATOM 649 O O . ALA A 1 87 ? -21.841 17.085 16.917 1.00 69.62 87 ALA A O 1
ATOM 650 N N . ALA A 1 88 ? -22.473 15.478 15.480 1.00 67.12 88 ALA A N 1
ATOM 651 C CA . ALA A 1 88 ? -23.554 16.253 14.878 1.00 67.12 88 ALA A CA 1
ATOM 652 C C . ALA A 1 88 ? -24.716 16.522 15.853 1.00 67.12 88 ALA A C 1
ATOM 654 O O . ALA A 1 88 ? -25.276 17.615 15.822 1.00 67.12 88 ALA A O 1
ATOM 655 N N . THR A 1 89 ? -25.052 15.587 16.753 1.00 61.12 89 THR A N 1
ATOM 656 C CA . THR A 1 89 ? -26.074 15.802 17.800 1.00 61.12 89 THR A CA 1
ATOM 657 C C . THR A 1 89 ? -25.632 16.786 18.882 1.00 61.12 89 THR A C 1
ATOM 659 O O . THR A 1 89 ?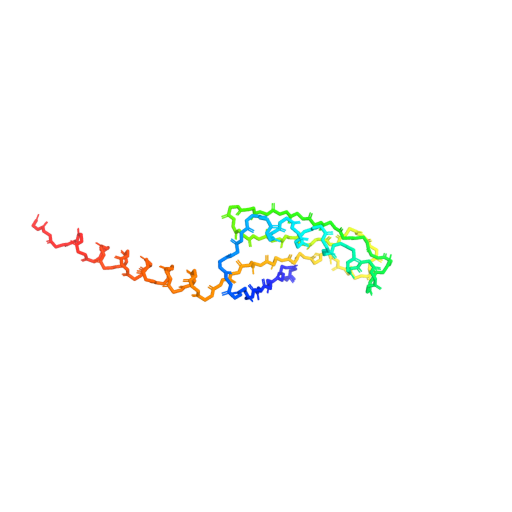 -26.465 17.487 19.452 1.00 61.12 89 THR A O 1
ATOM 662 N N . VAL A 1 90 ? -24.331 16.875 19.170 1.00 59.38 90 VAL A N 1
ATOM 663 C CA . VAL A 1 90 ? -23.800 17.849 20.140 1.00 59.38 90 VAL A CA 1
ATOM 664 C C . VAL A 1 90 ? -23.822 19.270 19.563 1.00 59.38 90 VAL A C 1
ATOM 666 O O . VAL A 1 90 ? -24.125 20.218 20.286 1.00 59.38 90 VAL A O 1
ATOM 669 N N . ALA A 1 91 ? -23.580 19.430 18.258 1.00 58.56 91 ALA A N 1
ATOM 670 C CA . ALA A 1 91 ? -23.602 20.735 17.595 1.00 58.56 91 ALA A CA 1
ATOM 671 C C . ALA A 1 91 ? -25.003 21.379 17.550 1.00 58.56 91 ALA A C 1
ATOM 673 O O . ALA A 1 91 ? -25.117 22.599 17.625 1.00 58.56 91 ALA A O 1
ATOM 674 N N . THR A 1 92 ? -26.077 20.587 17.483 1.00 55.72 92 THR A N 1
ATOM 675 C CA . THR A 1 92 ? -27.462 21.096 17.497 1.00 55.72 92 THR A CA 1
ATOM 676 C C . THR A 1 92 ? -27.990 21.436 18.890 1.00 55.72 92 THR A C 1
ATOM 678 O O . THR A 1 92 ? -28.957 22.186 18.993 1.00 55.72 92 THR A O 1
ATOM 681 N N . ASN A 1 93 ? -27.357 20.954 19.964 1.00 55.66 93 ASN A N 1
ATOM 682 C CA . ASN A 1 93 ? -27.817 21.196 21.337 1.00 55.66 93 ASN A CA 1
ATOM 683 C C . ASN A 1 93 ? -27.148 22.413 22.015 1.00 55.66 93 ASN A C 1
ATOM 685 O O . ASN A 1 93 ? -27.442 22.714 23.168 1.00 55.66 93 ASN A O 1
ATOM 689 N N . GLY A 1 94 ? -26.248 23.116 21.315 1.00 53.72 94 GLY A N 1
ATOM 690 C CA . GLY A 1 94 ? -25.506 24.276 21.829 1.00 53.72 94 GLY A CA 1
ATOM 691 C C . GLY A 1 94 ? -26.120 25.654 21.541 1.00 53.72 94 GLY A C 1
ATOM 692 O O . GLY A 1 94 ? -25.538 26.655 21.945 1.00 53.72 94 GLY A O 1
ATOM 693 N N . THR A 1 95 ? -27.261 25.749 20.846 1.00 50.53 95 THR A N 1
ATOM 694 C CA . THR A 1 95 ? -27.862 27.049 20.446 1.00 50.53 95 THR A CA 1
ATOM 695 C C . THR A 1 95 ? -29.265 27.285 21.018 1.00 50.53 95 THR A C 1
ATOM 697 O O . THR A 1 95 ? -29.972 28.188 20.587 1.00 50.53 95 THR A O 1
ATOM 700 N N . ALA A 1 96 ? -29.681 26.518 22.027 1.00 49.06 96 ALA A N 1
ATOM 701 C CA . ALA A 1 96 ? -30.944 26.742 22.729 1.00 49.06 96 ALA A CA 1
ATOM 702 C C . ALA A 1 96 ? -30.710 26.948 24.231 1.00 49.06 96 ALA A C 1
ATOM 704 O O . ALA A 1 96 ? -31.041 26.089 25.041 1.00 49.06 96 ALA A O 1
ATOM 705 N N . SER A 1 97 ? -30.139 28.093 24.613 1.00 44.06 97 SER A N 1
ATOM 706 C CA . SER A 1 97 ? -30.361 28.639 25.954 1.00 44.06 97 SER A CA 1
ATOM 707 C C . SER A 1 97 ? -30.165 30.157 25.960 1.00 44.06 97 SER A C 1
ATOM 709 O O . SER A 1 97 ? -29.038 30.624 25.841 1.00 44.06 97 SER A O 1
ATOM 711 N N . THR A 1 98 ? -31.308 30.846 26.090 1.00 40.41 98 THR A N 1
ATOM 712 C CA . THR A 1 98 ? -31.575 32.139 26.764 1.00 40.41 98 THR A CA 1
ATOM 713 C C . THR A 1 98 ? -30.698 33.347 26.463 1.00 40.41 98 THR A C 1
ATOM 715 O O . THR A 1 98 ? -29.537 33.362 26.926 1.00 40.41 98 THR A O 1
#

Sequence (98 aa):
DDRNVQLVVLCSQPPTYQLLRRVAQALPVHLSIVAPSITFNVETFPNEAVVMVKSVQGHGLAGDILVKVSLTSLVVRVEQLAAAAAAATVATNGTAST

pLDDT: mean 79.15, std 14.02, range [40.41, 94.25]

Organism: NCBI:txid35525

InterPro domains:
  IPR006561 DZF domain [PS51703] (1-98)
  IPR043519 Nucleotidyltransferase superfamily [G3DSA:3.30.460.10] (1-97)

Radius of gyration: 18.85 Å; chains: 1; bounding box: 43×39×49 Å

Foldseek 3Di:
DDQEAEAEAEDQDADDPVNLVVCQVVVQVVCCVVPVQWHWDWDDDRVQQWIWIWIDDDPPDPDIHIYIYHYGYPVRVVVVVVVVVVVVVVVVVPPDDD